Protein AF-A0A813GEG3-F1 (afdb_monomer_lite)

InterPro domains:
  IPR036882 Alba-like domain superfamily [G3DSA:3.30.110.20] (14-101)

Sequence (112 aa):
MVERRFRLTVTFPGTRSPRRNPIRDYVAAILEEASAPGGPRSVLLRARLKAMNKAISVVEVAGRQAAERGLTARSVVAMHGMREEGANRRDLPEIEIRLDFEPATTMKACQ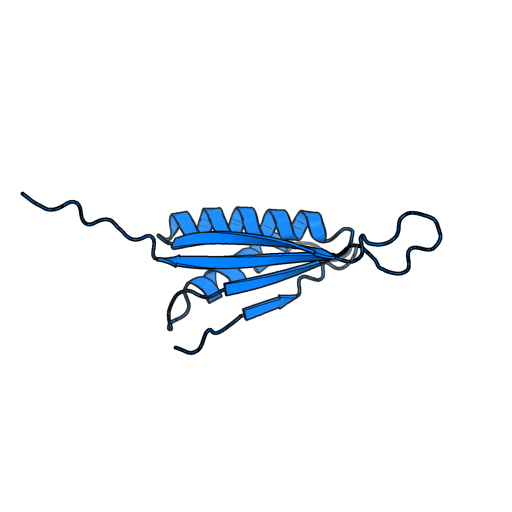L

pLDDT: mean 75.42, std 16.65, range [35.34, 93.56]

Foldseek 3Di:
DDQDEAEDEDDDPDDDDPDDDVLVVLLVVQVCQCPDPPFGHKYKYKDFDPCPVSSVVSLVVSQVVCVVVQKHKDKDKDWPQPPDDDPPRPGTIMIMIIITIHGNPPPPPDDD

Organism: Polarella glacialis (NCBI:txid89957)

Secondary structure (DSSP, 8-state):
----EEEEE----SS---S--HHHHHHHHHHHHHTSTTS--EEEEEEEGGGHHHHHHHHHHHHHHHHTTTEEEEEEEEEES-S--STT--SPPEEEEEEEEEE---------

Radius of gyration: 16.92 Å; chains: 1; bounding box: 38×28×61 Å

Structure (mmCIF, N/CA/C/O backbone):
data_AF-A0A813GEG3-F1
#
_entry.id   AF-A0A813GEG3-F1
#
loop_
_atom_site.group_PDB
_atom_site.id
_atom_site.type_symbol
_atom_site.label_atom_id
_atom_site.label_alt_id
_atom_site.label_comp_id
_atom_site.label_asym_id
_atom_site.label_entity_id
_atom_site.label_seq_id
_atom_site.pdbx_PDB_ins_code
_atom_site.Cartn_x
_atom_site.Cartn_y
_atom_site.Cartn_z
_atom_site.occupancy
_atom_site.B_iso_or_equiv
_atom_site.auth_seq_id
_atom_site.auth_comp_id
_atom_site.auth_asym_id
_atom_site.auth_atom_id
_atom_site.pdbx_PDB_model_num
ATOM 1 N N . MET A 1 1 ? -1.748 -18.793 14.521 1.00 42.56 1 MET A N 1
ATOM 2 C CA . MET A 1 1 ? -2.310 -17.627 13.801 1.00 42.56 1 MET A CA 1
ATOM 3 C C . MET A 1 1 ? -1.897 -17.729 12.343 1.00 42.56 1 MET A C 1
ATOM 5 O O . MET A 1 1 ? -0.716 -17.909 12.090 1.00 42.56 1 MET A O 1
ATOM 9 N N . VAL A 1 2 ? -2.845 -17.703 11.403 1.00 47.72 2 VAL A N 1
ATOM 10 C CA . VAL A 1 2 ? -2.553 -17.729 9.959 1.00 47.72 2 VAL A CA 1
ATOM 11 C C . VAL A 1 2 ? -2.389 -16.284 9.495 1.00 47.72 2 VAL A C 1
ATOM 13 O O . VAL A 1 2 ? -3.369 -15.546 9.447 1.00 47.72 2 VAL A O 1
ATOM 16 N N . GLU A 1 3 ? -1.160 -15.871 9.190 1.00 50.62 3 GLU A N 1
ATOM 17 C CA . GLU A 1 3 ? -0.867 -14.557 8.608 1.00 50.62 3 GLU A CA 1
ATOM 18 C C . GLU A 1 3 ? -1.438 -14.519 7.180 1.00 50.62 3 GLU A C 1
ATOM 20 O O . GLU A 1 3 ? -0.894 -15.122 6.252 1.00 50.62 3 GLU A O 1
ATOM 25 N N . ARG A 1 4 ? -2.593 -13.869 6.993 1.00 54.25 4 ARG A N 1
ATOM 26 C CA . ARG A 1 4 ? -3.184 -13.685 5.662 1.00 54.25 4 ARG A CA 1
ATOM 27 C C . ARG A 1 4 ? -2.511 -12.498 4.982 1.00 54.25 4 ARG A C 1
ATOM 29 O O . ARG A 1 4 ? -2.792 -11.350 5.312 1.00 54.25 4 ARG A O 1
ATOM 36 N N . ARG A 1 5 ? -1.630 -12.784 4.021 1.00 57.91 5 ARG A N 1
ATOM 37 C CA . ARG A 1 5 ? -0.997 -11.770 3.168 1.00 57.91 5 ARG A CA 1
ATOM 38 C C . ARG A 1 5 ? -1.872 -11.491 1.954 1.00 57.91 5 ARG A C 1
ATOM 40 O O . ARG A 1 5 ? -2.107 -12.390 1.147 1.00 57.91 5 ARG A O 1
ATOM 47 N N . PHE A 1 6 ? -2.311 -10.247 1.804 1.00 60.09 6 PHE A N 1
ATOM 48 C CA . PHE A 1 6 ? -3.009 -9.795 0.608 1.00 60.09 6 PHE A CA 1
ATOM 49 C C . PHE A 1 6 ? -1.991 -9.224 -0.385 1.00 60.09 6 PHE A C 1
ATOM 51 O O . PHE A 1 6 ? -1.244 -8.294 -0.071 1.00 60.09 6 PHE A O 1
ATOM 58 N N . ARG A 1 7 ? -1.918 -9.800 -1.590 1.00 61.09 7 ARG A N 1
ATOM 59 C CA . ARG A 1 7 ? -1.020 -9.324 -2.650 1.00 61.09 7 ARG A CA 1
ATOM 60 C C . ARG A 1 7 ? -1.810 -8.473 -3.634 1.00 61.09 7 ARG A C 1
ATOM 62 O O . ARG A 1 7 ? -2.613 -9.001 -4.395 1.00 61.09 7 ARG A O 1
ATOM 69 N N . LEU A 1 8 ? -1.506 -7.182 -3.671 1.00 60.88 8 LEU A N 1
ATOM 70 C CA . LEU A 1 8 ? -2.035 -6.248 -4.652 1.00 60.88 8 LEU A CA 1
ATOM 71 C C . LEU A 1 8 ? -0.946 -5.930 -5.681 1.00 60.88 8 LEU A C 1
ATOM 73 O O . LEU A 1 8 ? -0.027 -5.148 -5.441 1.00 60.88 8 LEU A O 1
ATOM 77 N N . THR A 1 9 ? -1.032 -6.533 -6.863 1.00 59.31 9 THR A N 1
ATOM 78 C CA . THR A 1 9 ? -0.147 -6.146 -7.966 1.00 59.31 9 THR A CA 1
ATOM 79 C C . THR A 1 9 ? -0.697 -4.890 -8.626 1.00 59.31 9 THR A C 1
ATOM 81 O O . THR A 1 9 ? -1.775 -4.904 -9.216 1.00 59.31 9 THR A O 1
ATOM 84 N N . VAL A 1 10 ? 0.048 -3.791 -8.528 1.00 56.19 10 VAL A N 1
ATOM 85 C CA . VAL A 1 10 ? -0.368 -2.504 -9.075 1.00 56.19 10 VAL A CA 1
ATOM 86 C C . VAL A 1 10 ? 0.323 -2.299 -10.418 1.00 56.19 10 VAL A C 1
ATOM 88 O O . VAL A 1 10 ? 1.482 -1.898 -10.504 1.00 56.19 10 VAL A O 1
ATOM 91 N N . THR A 1 11 ? -0.396 -2.581 -11.500 1.00 53.97 11 THR A N 1
ATOM 92 C CA . THR A 1 11 ? 0.062 -2.286 -12.861 1.00 53.97 11 THR A CA 1
ATOM 93 C C . THR A 1 11 ? -0.698 -1.075 -13.378 1.00 53.97 11 THR A C 1
ATOM 95 O O . THR A 1 11 ? -1.882 -1.165 -13.684 1.00 53.97 11 THR A O 1
ATOM 98 N N . PHE A 1 12 ? -0.032 0.078 -13.469 1.00 53.06 12 PHE A N 1
ATOM 99 C CA . PHE A 1 12 ? -0.635 1.250 -14.101 1.00 53.06 12 PHE A CA 1
ATOM 100 C C . PHE A 1 12 ? -0.445 1.148 -15.618 1.00 53.06 12 PHE A C 1
ATOM 102 O O . PHE A 1 12 ? 0.700 1.232 -16.073 1.00 53.06 12 PHE A O 1
ATOM 109 N N . PRO A 1 13 ? -1.518 1.005 -16.417 1.00 45.00 13 PRO A N 1
ATOM 110 C CA . PRO A 1 13 ? -1.385 1.055 -17.862 1.00 45.00 13 PRO A CA 1
ATOM 111 C C . PRO A 1 13 ? -0.869 2.436 -18.278 1.00 45.00 13 PRO A C 1
ATOM 113 O O . PRO A 1 13 ? -1.312 3.475 -17.772 1.00 45.00 13 PRO A O 1
ATOM 116 N N . GLY A 1 14 ? 0.100 2.442 -19.194 1.00 44.50 14 GLY A N 1
ATOM 117 C CA . GLY A 1 14 ? 0.579 3.653 -19.842 1.00 44.50 14 GLY A CA 1
ATOM 118 C C . GLY A 1 14 ? -0.565 4.302 -20.613 1.00 44.50 14 GLY A C 1
ATOM 119 O O . GLY A 1 14 ? -0.901 3.859 -21.699 1.00 44.50 14 GLY A O 1
ATOM 120 N N . THR A 1 15 ? -1.168 5.334 -20.020 1.00 48.84 15 THR A N 1
ATOM 121 C CA . THR A 1 15 ? -1.994 6.359 -20.678 1.00 48.84 15 THR A CA 1
ATOM 122 C C . THR A 1 15 ? -3.053 5.851 -21.670 1.00 48.84 15 THR A C 1
ATOM 124 O O . THR A 1 15 ? -2.786 5.790 -22.864 1.00 48.84 15 THR A O 1
ATOM 127 N N . ARG A 1 16 ? -4.280 5.594 -21.183 1.00 41.34 16 ARG A N 1
ATOM 128 C CA . ARG A 1 16 ? -5.581 5.985 -21.791 1.00 41.34 16 ARG A CA 1
ATOM 129 C C . ARG A 1 16 ? -6.742 5.314 -21.038 1.00 41.34 16 ARG A C 1
ATOM 131 O O . ARG A 1 16 ? -7.194 4.229 -21.381 1.00 41.34 16 ARG A O 1
ATOM 138 N N . SER A 1 17 ? -7.254 5.979 -20.011 1.00 35.34 17 SER A N 1
ATOM 139 C CA . SER A 1 17 ? -8.675 5.891 -19.654 1.00 35.34 17 SER A CA 1
ATOM 140 C C . SER A 1 17 ? -9.071 7.161 -18.904 1.00 35.34 17 SER A C 1
ATOM 142 O O . SER A 1 17 ? -8.373 7.544 -17.963 1.00 35.34 17 SER A O 1
ATOM 144 N N . PRO A 1 18 ? -10.130 7.861 -19.338 1.00 41.09 18 PRO A N 1
ATOM 145 C CA . PRO A 1 18 ? -10.578 9.084 -18.697 1.00 41.09 18 PRO A CA 1
ATOM 146 C C . PRO A 1 18 ? -11.414 8.750 -17.443 1.00 41.09 18 PRO A C 1
ATOM 148 O O . PRO A 1 18 ? -12.156 7.775 -17.426 1.00 41.09 18 PRO A O 1
ATOM 151 N N . ARG A 1 19 ? -11.334 9.612 -16.420 1.00 41.94 19 ARG A N 1
ATOM 152 C CA . ARG A 1 19 ? -12.294 9.792 -15.300 1.00 41.94 19 ARG A CA 1
ATOM 153 C C . ARG A 1 19 ? -12.224 8.957 -14.009 1.00 41.94 19 ARG A C 1
ATOM 155 O O . ARG A 1 19 ? -12.973 9.297 -13.097 1.00 41.94 19 ARG A O 1
ATOM 162 N N . ARG A 1 20 ? -11.329 7.982 -13.819 1.00 54.50 20 ARG A N 1
ATOM 163 C CA . ARG A 1 20 ? -11.143 7.350 -12.488 1.00 54.50 20 ARG A CA 1
ATOM 164 C C . ARG A 1 20 ? -9.752 7.632 -11.943 1.00 54.50 20 ARG A C 1
ATOM 166 O O . ARG A 1 20 ? -8.773 7.405 -12.642 1.00 54.50 20 ARG A O 1
ATOM 173 N N . ASN A 1 21 ? -9.665 8.179 -10.728 1.00 63.03 21 ASN A N 1
ATOM 174 C CA . ASN A 1 21 ? -8.391 8.415 -10.054 1.00 63.03 21 ASN A CA 1
ATOM 175 C C . ASN A 1 21 ? -7.889 7.067 -9.511 1.00 63.03 21 ASN A C 1
ATOM 177 O O . ASN A 1 21 ? -8.390 6.625 -8.477 1.00 63.03 21 ASN A O 1
ATOM 181 N N . PRO A 1 22 ? -6.912 6.416 -10.169 1.00 74.06 22 PRO A N 1
ATOM 182 C CA . PRO A 1 22 ? -6.530 5.056 -9.813 1.00 74.06 22 PRO A CA 1
ATOM 183 C C . PRO A 1 22 ? -5.938 4.987 -8.401 1.00 74.06 22 PRO A C 1
ATOM 185 O O . PRO A 1 22 ? -6.054 3.962 -7.747 1.00 74.06 22 PRO A O 1
ATOM 188 N N . ILE A 1 23 ? -5.366 6.086 -7.888 1.00 80.50 23 ILE A N 1
ATOM 189 C CA . ILE A 1 23 ? -4.848 6.147 -6.515 1.00 80.50 23 ILE A CA 1
ATOM 190 C C . ILE A 1 23 ? -5.986 5.953 -5.512 1.00 80.50 23 ILE A C 1
ATOM 192 O O . ILE A 1 23 ? -5.845 5.168 -4.583 1.00 80.50 23 ILE A O 1
ATOM 196 N N . ARG A 1 24 ? -7.125 6.625 -5.718 1.00 84.69 24 ARG A N 1
ATOM 197 C CA . ARG A 1 24 ? -8.278 6.533 -4.813 1.00 84.69 24 ARG A CA 1
ATOM 198 C C . ARG A 1 24 ? -8.833 5.111 -4.755 1.00 84.69 24 ARG A C 1
ATOM 200 O O . ARG A 1 24 ? -9.138 4.638 -3.666 1.00 84.69 24 ARG A O 1
ATOM 207 N N . ASP A 1 25 ? -8.929 4.448 -5.903 1.00 85.94 25 ASP A N 1
ATOM 208 C CA . ASP A 1 25 ? -9.438 3.077 -5.988 1.00 85.94 25 ASP A CA 1
ATOM 209 C C . ASP A 1 25 ? -8.492 2.092 -5.275 1.00 85.94 25 ASP A C 1
ATOM 211 O O . ASP A 1 25 ? -8.945 1.258 -4.493 1.00 85.94 25 ASP A O 1
ATOM 215 N N . TYR A 1 26 ? -7.172 2.230 -5.465 1.00 85.12 26 TYR A N 1
ATOM 216 C CA . TYR A 1 26 ? -6.195 1.398 -4.754 1.00 85.12 26 TYR A CA 1
ATOM 217 C C . TYR A 1 26 ? -6.184 1.659 -3.246 1.00 85.12 26 TYR A C 1
ATOM 219 O O . TYR A 1 26 ? -6.130 0.709 -2.471 1.00 85.12 26 TYR A O 1
ATOM 227 N N . VAL A 1 27 ? -6.275 2.920 -2.817 1.00 89.00 27 VAL A N 1
ATOM 228 C CA . VAL A 1 27 ? -6.370 3.272 -1.392 1.00 89.00 27 VAL A CA 1
ATOM 229 C C . VAL A 1 27 ? -7.627 2.667 -0.768 1.00 89.00 27 VAL A C 1
ATOM 231 O O . VAL A 1 27 ? -7.544 2.080 0.307 1.00 89.00 27 VAL A O 1
ATOM 234 N N . ALA A 1 28 ? -8.775 2.754 -1.446 1.00 88.50 28 ALA A N 1
ATOM 235 C CA . ALA A 1 28 ? -10.015 2.151 -0.967 1.00 88.50 28 ALA A CA 1
ATOM 236 C C . ALA A 1 28 ? -9.869 0.635 -0.764 1.00 88.50 28 ALA A C 1
ATOM 238 O O . ALA A 1 28 ? -10.198 0.144 0.313 1.00 88.50 28 ALA A O 1
ATOM 239 N N . ALA A 1 29 ? -9.301 -0.076 -1.744 1.00 86.31 29 ALA A N 1
ATOM 240 C CA . ALA A 1 29 ? -9.078 -1.519 -1.650 1.00 86.31 29 ALA A CA 1
ATOM 241 C C . ALA A 1 29 ? -8.118 -1.893 -0.503 1.00 86.31 29 ALA A C 1
ATOM 243 O O . ALA A 1 29 ? -8.356 -2.852 0.227 1.00 86.31 29 ALA A O 1
ATOM 244 N N . ILE A 1 30 ? -7.048 -1.114 -0.304 1.00 88.06 30 ILE A N 1
ATOM 245 C CA . ILE A 1 30 ? -6.097 -1.320 0.799 1.00 88.06 30 ILE A CA 1
ATOM 246 C C . ILE A 1 30 ? -6.791 -1.165 2.155 1.00 88.06 30 ILE A C 1
ATOM 248 O O . ILE A 1 30 ? -6.579 -1.982 3.048 1.00 88.06 30 ILE A O 1
ATOM 252 N N . LEU A 1 31 ? -7.613 -0.126 2.318 1.00 87.75 31 LEU A N 1
ATOM 253 C CA . LEU A 1 31 ? -8.299 0.147 3.581 1.00 87.75 31 LEU A CA 1
ATOM 254 C C . LEU A 1 31 ? -9.419 -0.855 3.874 1.00 87.75 31 LEU A C 1
ATOM 256 O O . LEU A 1 31 ? -9.667 -1.153 5.041 1.00 87.75 31 LEU A O 1
ATOM 260 N N . GLU A 1 32 ? -10.092 -1.362 2.841 1.00 85.88 32 GLU A N 1
ATOM 261 C CA . GLU A 1 32 ? -11.066 -2.448 2.967 1.00 85.88 32 GLU A CA 1
ATOM 262 C C . GLU A 1 32 ? -10.395 -3.711 3.520 1.00 85.88 32 GLU A C 1
ATOM 264 O O . GLU A 1 32 ? -10.847 -4.258 4.525 1.00 85.88 32 GLU A O 1
ATOM 269 N N . GLU A 1 33 ? -9.254 -4.107 2.950 1.00 82.69 33 GLU A N 1
ATOM 270 C CA . GLU A 1 33 ? -8.479 -5.253 3.438 1.00 82.69 33 GLU A CA 1
ATOM 271 C C . GLU A 1 33 ? -7.903 -5.032 4.839 1.00 82.69 33 GLU A C 1
ATOM 273 O O . GLU A 1 33 ? -7.948 -5.937 5.674 1.00 82.69 33 GLU A O 1
ATOM 278 N N . ALA A 1 34 ? -7.404 -3.827 5.130 1.00 82.19 34 ALA A N 1
ATOM 279 C CA . ALA A 1 34 ? -6.898 -3.471 6.455 1.00 82.19 34 ALA A CA 1
ATOM 280 C C . ALA A 1 34 ? -7.977 -3.570 7.547 1.00 82.19 34 ALA A C 1
ATOM 282 O O . ALA A 1 34 ? -7.661 -3.857 8.700 1.00 82.19 34 ALA A O 1
ATOM 283 N N . SER A 1 35 ? -9.241 -3.344 7.176 1.00 78.62 35 SER A N 1
ATOM 284 C CA . SER A 1 35 ? -10.394 -3.329 8.087 1.00 78.62 35 SER A CA 1
ATOM 285 C C . SER A 1 35 ? -11.179 -4.648 8.090 1.00 78.62 35 SER A C 1
ATOM 287 O O . SER A 1 35 ? -12.197 -4.759 8.776 1.00 78.62 35 SER A O 1
ATOM 289 N N . ALA A 1 36 ? -10.752 -5.644 7.310 1.00 80.12 36 ALA A N 1
ATOM 290 C CA . ALA A 1 36 ? -11.486 -6.889 7.152 1.00 80.12 36 ALA A CA 1
ATOM 291 C C . ALA A 1 36 ? -11.494 -7.724 8.453 1.00 80.12 36 ALA A C 1
ATOM 293 O O . ALA A 1 36 ? -10.486 -7.795 9.163 1.00 80.12 36 ALA A O 1
ATOM 294 N N . PRO A 1 37 ? -12.598 -8.433 8.761 1.00 68.19 37 PRO A N 1
ATOM 295 C CA . PRO A 1 37 ? -12.675 -9.288 9.943 1.00 68.19 37 PRO A CA 1
ATOM 296 C C . PRO A 1 37 ? -11.590 -10.380 9.901 1.00 68.19 37 PRO A C 1
ATOM 298 O O . PRO A 1 37 ? -11.366 -11.028 8.873 1.00 68.19 37 PRO A O 1
ATOM 301 N N . GLY A 1 38 ? -10.881 -10.565 11.019 1.00 69.62 38 GLY A N 1
ATOM 302 C CA . GLY A 1 38 ? -9.746 -11.495 11.133 1.00 69.62 38 GLY A CA 1
ATOM 303 C C . GLY A 1 38 ? -8.428 -10.881 11.617 1.00 69.62 38 GLY A C 1
ATOM 304 O O . GLY A 1 38 ? -7.429 -11.595 11.667 1.00 69.62 38 GLY A O 1
ATOM 305 N N . GLY A 1 39 ? -8.427 -9.604 12.002 1.00 62.38 39 GLY A N 1
ATOM 306 C CA . GLY A 1 39 ? -7.242 -8.910 12.507 1.00 62.38 39 GLY A CA 1
ATOM 307 C C . GLY A 1 39 ? -6.481 -8.184 11.401 1.00 62.38 39 GLY A C 1
ATOM 308 O O . GLY A 1 39 ? -6.774 -8.371 10.217 1.00 62.38 39 GLY A O 1
ATOM 309 N N . PRO A 1 40 ? -5.541 -7.315 11.785 1.00 62.75 40 PRO A N 1
ATOM 31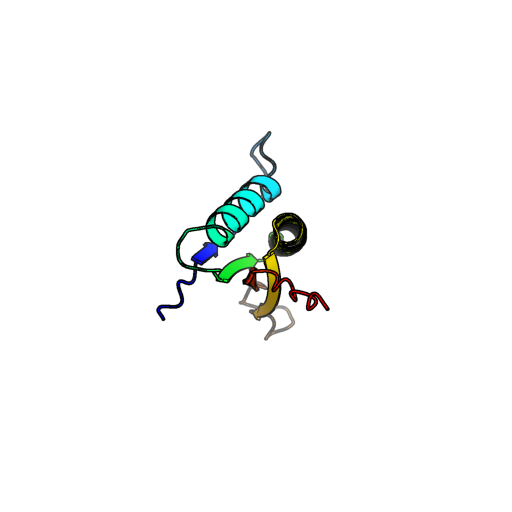0 C CA . PRO A 1 40 ? -4.947 -6.376 10.862 1.00 62.75 40 PRO A CA 1
ATOM 311 C C . PRO A 1 40 ? -4.002 -7.114 9.901 1.00 62.75 40 PRO A C 1
ATOM 313 O O . PRO A 1 40 ? -3.297 -8.056 10.275 1.00 62.75 40 PRO A O 1
ATOM 316 N N . ARG A 1 41 ? -4.076 -6.751 8.620 1.00 77.44 41 ARG A N 1
ATOM 317 C CA . ARG A 1 41 ? -3.477 -7.521 7.524 1.00 77.44 41 ARG A CA 1
ATOM 318 C C . ARG A 1 41 ? -2.307 -6.779 6.907 1.00 77.44 41 ARG A C 1
ATOM 320 O O . ARG A 1 41 ? -2.267 -5.555 6.906 1.00 77.44 41 ARG A O 1
ATOM 327 N N . SER A 1 42 ? -1.384 -7.531 6.323 1.00 83.62 42 SER A N 1
ATOM 328 C CA . SER A 1 42 ? -0.331 -6.972 5.481 1.00 83.62 42 SER A CA 1
ATOM 329 C C . SER A 1 42 ? -0.807 -6.884 4.035 1.00 83.62 42 SER A C 1
ATOM 331 O O . SER A 1 42 ? -1.290 -7.876 3.475 1.00 83.62 42 SER A O 1
ATOM 333 N N . VAL A 1 43 ? -0.600 -5.730 3.406 1.00 87.06 43 VAL A N 1
ATOM 334 C CA . VAL A 1 43 ? -0.799 -5.530 1.969 1.00 87.06 43 VAL A CA 1
ATOM 335 C C . VAL A 1 43 ? 0.549 -5.407 1.274 1.00 87.06 43 VAL A C 1
ATOM 337 O O . VAL A 1 43 ? 1.399 -4.620 1.677 1.00 87.06 43 VAL A O 1
ATOM 340 N N . LEU A 1 44 ? 0.753 -6.180 0.210 1.00 88.12 44 LEU A N 1
ATOM 341 C CA . LEU A 1 44 ? 1.956 -6.108 -0.616 1.00 88.12 44 LEU A CA 1
ATOM 342 C C . LEU A 1 44 ? 1.653 -5.395 -1.931 1.00 88.12 44 LEU A C 1
ATOM 344 O O . LEU A 1 44 ? 0.850 -5.896 -2.715 1.00 88.12 44 LEU A O 1
ATOM 348 N N . LEU A 1 45 ? 2.333 -4.281 -2.191 1.00 87.62 45 LEU A N 1
ATOM 349 C CA . LEU A 1 45 ? 2.300 -3.558 -3.455 1.00 87.62 45 LEU A CA 1
ATOM 350 C C . LEU A 1 45 ? 3.582 -3.825 -4.236 1.00 87.62 45 LEU A C 1
ATOM 352 O O . LEU A 1 45 ? 4.678 -3.703 -3.699 1.00 87.62 45 LEU A O 1
ATOM 356 N N . ARG A 1 46 ? 3.448 -4.137 -5.524 1.00 88.31 46 ARG A N 1
ATOM 357 C CA . ARG A 1 46 ? 4.580 -4.218 -6.458 1.00 88.31 46 ARG A CA 1
ATOM 358 C C . ARG A 1 46 ? 4.350 -3.296 -7.639 1.00 88.31 46 ARG A C 1
ATOM 360 O O . ARG A 1 46 ? 3.258 -3.310 -8.209 1.00 88.31 46 ARG A O 1
ATOM 367 N N . ALA A 1 47 ? 5.371 -2.531 -8.010 1.00 87.44 47 ALA A N 1
ATOM 368 C CA . ALA A 1 47 ? 5.316 -1.607 -9.135 1.00 87.44 47 ALA A CA 1
ATOM 369 C C . ALA A 1 47 ? 6.672 -1.486 -9.839 1.00 87.44 47 ALA A C 1
ATOM 371 O O . ALA A 1 47 ? 7.721 -1.602 -9.218 1.00 87.44 47 ALA A O 1
ATOM 372 N N . ARG A 1 48 ? 6.652 -1.210 -11.146 1.00 85.94 48 ARG A N 1
ATOM 373 C CA . ARG A 1 48 ? 7.854 -1.070 -11.986 1.00 85.94 48 ARG A CA 1
ATOM 374 C C . ARG A 1 48 ? 7.876 0.259 -12.7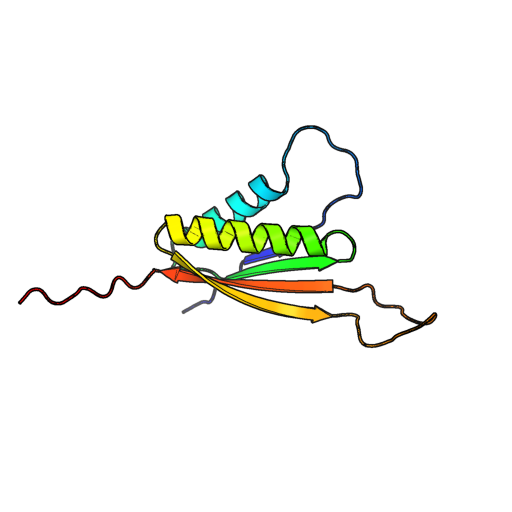20 1.00 85.94 48 ARG A C 1
ATOM 376 O O . ARG A 1 48 ? 6.822 0.768 -13.105 1.00 85.94 48 ARG A O 1
ATOM 383 N N . LEU A 1 49 ? 9.066 0.783 -13.005 1.00 83.56 49 LEU A N 1
ATOM 384 C CA . LEU A 1 49 ? 9.240 1.963 -13.861 1.00 83.56 49 LEU A CA 1
ATOM 385 C C . LEU A 1 49 ? 8.320 3.136 -13.441 1.00 83.56 49 LEU A C 1
ATOM 387 O O . LEU A 1 49 ? 8.280 3.539 -12.282 1.00 83.56 49 LEU A O 1
ATOM 391 N N . LYS A 1 50 ? 7.512 3.654 -14.378 1.00 81.00 50 LYS A N 1
ATOM 392 C CA . LYS A 1 50 ? 6.597 4.795 -14.199 1.00 81.00 50 LYS A CA 1
ATOM 393 C C . LYS A 1 50 ? 5.495 4.552 -13.154 1.00 81.00 50 LYS A C 1
ATOM 395 O O . LYS A 1 50 ? 4.856 5.506 -12.715 1.00 81.00 50 LYS A O 1
ATOM 400 N N . ALA A 1 51 ? 5.247 3.297 -12.771 1.00 83.12 51 ALA A N 1
ATOM 401 C CA . ALA A 1 51 ? 4.279 2.933 -11.739 1.00 83.12 51 ALA A CA 1
ATOM 402 C C . ALA A 1 51 ? 4.814 3.132 -10.310 1.00 83.12 51 ALA A C 1
ATOM 404 O O . ALA A 1 51 ? 4.007 3.261 -9.391 1.00 83.12 51 ALA A O 1
ATOM 405 N N . MET A 1 52 ? 6.140 3.164 -10.116 1.00 86.31 52 MET A N 1
ATOM 406 C CA . MET A 1 52 ? 6.763 3.190 -8.785 1.00 86.31 52 MET A CA 1
ATOM 407 C C . MET A 1 52 ? 6.328 4.416 -7.974 1.00 86.31 52 MET A C 1
ATOM 409 O O . MET A 1 52 ? 5.844 4.262 -6.857 1.00 86.31 52 MET A O 1
ATOM 413 N N . ASN A 1 53 ? 6.375 5.614 -8.568 1.00 88.00 53 ASN A N 1
ATOM 414 C CA . ASN A 1 53 ? 5.968 6.853 -7.887 1.00 88.00 53 ASN A CA 1
ATOM 415 C C . ASN A 1 53 ? 4.509 6.808 -7.421 1.00 88.00 53 ASN A C 1
ATOM 417 O O . ASN A 1 53 ? 4.185 7.266 -6.332 1.00 88.00 53 ASN A O 1
ATOM 421 N N . LYS A 1 54 ? 3.621 6.209 -8.221 1.00 86.62 54 LYS A N 1
ATOM 422 C CA . LYS A 1 54 ? 2.209 6.081 -7.850 1.00 86.62 54 LYS A CA 1
ATOM 423 C C . LYS A 1 54 ? 1.997 5.058 -6.738 1.00 86.62 54 LYS A C 1
ATOM 425 O O . LYS A 1 54 ? 1.128 5.270 -5.904 1.00 86.62 54 LYS A O 1
ATOM 430 N N . ALA A 1 55 ? 2.768 3.970 -6.718 1.00 88.00 55 ALA A N 1
ATOM 431 C CA . ALA A 1 55 ? 2.717 3.002 -5.625 1.00 88.00 55 ALA A CA 1
ATOM 432 C C . ALA A 1 55 ? 3.146 3.637 -4.294 1.00 88.00 55 ALA A C 1
ATOM 434 O O . ALA A 1 55 ? 2.487 3.410 -3.284 1.00 88.00 55 ALA A O 1
ATOM 435 N N . ILE A 1 56 ? 4.173 4.494 -4.314 1.00 90.38 56 ILE A N 1
ATOM 436 C CA . ILE A 1 56 ? 4.590 5.280 -3.144 1.00 90.38 56 ILE A CA 1
ATOM 437 C C . ILE A 1 56 ? 3.440 6.184 -2.678 1.00 90.38 56 ILE A C 1
ATOM 439 O O . ILE A 1 56 ? 3.016 6.074 -1.531 1.00 90.38 56 ILE A O 1
ATOM 443 N N . SER A 1 57 ? 2.849 6.982 -3.577 1.00 91.62 57 SER A N 1
ATOM 444 C CA . SER A 1 57 ? 1.724 7.860 -3.217 1.00 91.62 57 SER A CA 1
ATOM 445 C C . SER A 1 57 ? 0.511 7.097 -2.675 1.00 91.62 57 SER A C 1
ATOM 447 O O . SER A 1 57 ? -0.153 7.567 -1.756 1.00 91.62 57 SER A O 1
ATOM 449 N N . VAL A 1 58 ? 0.202 5.916 -3.224 1.00 90.44 58 VAL A N 1
ATOM 450 C CA . VAL A 1 58 ? -0.877 5.055 -2.713 1.00 90.44 58 VAL A CA 1
ATOM 451 C C . VAL A 1 58 ? -0.593 4.631 -1.273 1.00 90.44 58 VAL A C 1
ATOM 453 O O . VAL A 1 58 ? -1.492 4.712 -0.441 1.00 90.44 58 VAL A O 1
ATOM 456 N N . VAL A 1 59 ? 0.637 4.214 -0.964 1.00 92.19 59 VAL A N 1
ATOM 457 C CA . VAL A 1 59 ? 1.025 3.784 0.389 1.00 92.19 59 VAL A CA 1
ATOM 458 C C . VAL A 1 59 ? 0.980 4.941 1.380 1.00 92.19 59 VAL A C 1
ATOM 460 O O . VAL A 1 59 ? 0.444 4.774 2.472 1.00 92.19 59 VAL A O 1
ATOM 463 N N . GLU A 1 60 ? 1.479 6.118 1.002 1.00 93.00 60 GLU A N 1
ATOM 464 C CA . GLU A 1 60 ? 1.449 7.309 1.859 1.00 93.00 60 GLU A CA 1
ATOM 465 C C . GLU A 1 60 ? 0.013 7.732 2.194 1.00 93.00 60 GLU A C 1
ATOM 467 O O . GLU A 1 60 ? -0.330 7.945 3.360 1.00 93.00 60 GLU A O 1
ATOM 472 N N . VAL A 1 61 ? -0.856 7.806 1.180 1.00 93.56 61 VAL A N 1
ATOM 473 C CA . VAL A 1 61 ? -2.260 8.188 1.374 1.00 93.56 61 VAL A CA 1
ATOM 474 C C . VAL A 1 61 ? -3.018 7.116 2.160 1.00 93.56 61 VAL A C 1
ATOM 476 O O . VAL A 1 61 ? -3.787 7.461 3.056 1.00 93.56 61 VAL A O 1
ATOM 479 N N . ALA A 1 62 ? -2.792 5.831 1.871 1.00 91.31 62 ALA A N 1
ATOM 480 C CA . ALA A 1 62 ? -3.415 4.738 2.611 1.00 91.31 62 ALA A CA 1
ATOM 481 C C . ALA A 1 62 ? -2.988 4.732 4.084 1.00 91.31 62 ALA A C 1
ATOM 483 O O . ALA A 1 62 ? -3.843 4.601 4.953 1.00 91.31 62 ALA A O 1
ATOM 484 N N . GLY A 1 63 ? -1.701 4.936 4.379 1.00 91.69 63 GLY A N 1
ATOM 485 C CA . GLY A 1 63 ? -1.201 5.025 5.751 1.00 91.69 63 GLY A CA 1
ATOM 486 C C . GLY A 1 63 ? -1.835 6.181 6.527 1.00 91.69 63 GLY A C 1
ATOM 487 O O . GLY A 1 63 ? -2.306 5.989 7.647 1.00 91.69 63 GLY A O 1
ATOM 488 N N . ARG A 1 64 ? -1.939 7.364 5.906 1.00 93.25 64 ARG A N 1
ATOM 489 C C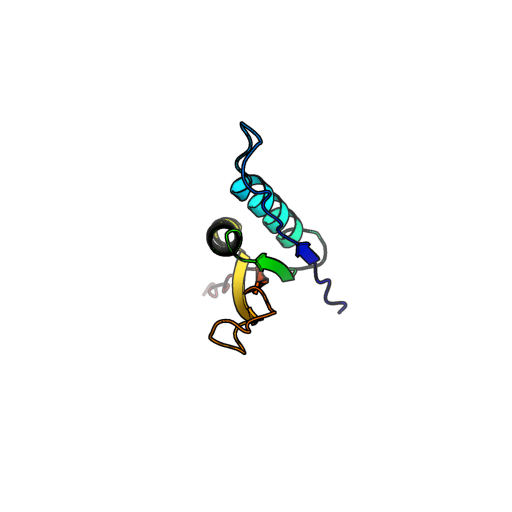A . ARG A 1 64 ? -2.609 8.523 6.513 1.00 93.25 64 ARG A CA 1
ATOM 490 C C . ARG A 1 64 ? -4.092 8.258 6.794 1.00 93.25 64 ARG A C 1
ATOM 492 O O . ARG A 1 64 ? -4.558 8.528 7.895 1.00 93.25 64 ARG A O 1
ATOM 499 N N . GLN A 1 65 ? -4.827 7.709 5.828 1.00 93.12 65 GLN A N 1
ATOM 500 C CA . GLN A 1 65 ? -6.254 7.411 6.005 1.00 93.12 65 GLN A CA 1
ATOM 501 C C . GLN A 1 65 ? -6.508 6.248 6.972 1.00 93.12 65 GLN A C 1
ATOM 503 O O . GLN A 1 65 ? -7.559 6.196 7.605 1.00 93.12 65 GLN A O 1
ATOM 508 N N . ALA A 1 66 ? 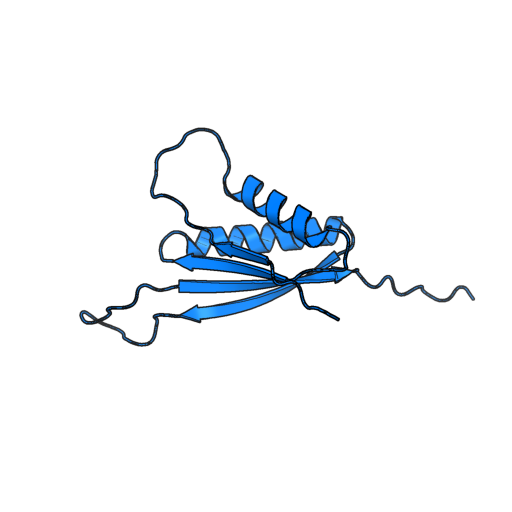-5.567 5.313 7.105 1.00 89.81 66 ALA A N 1
ATOM 509 C CA . ALA A 1 66 ? -5.637 4.262 8.112 1.00 89.81 66 ALA A CA 1
ATOM 510 C C . ALA A 1 66 ? -5.490 4.841 9.529 1.00 89.81 66 ALA A C 1
ATOM 512 O O . ALA A 1 66 ? -6.255 4.465 10.417 1.00 89.81 66 ALA A O 1
ATOM 513 N N . ALA A 1 67 ? -4.601 5.822 9.721 1.00 89.69 67 ALA A N 1
ATOM 514 C CA . ALA A 1 67 ? -4.460 6.534 10.993 1.00 89.69 67 ALA A CA 1
ATOM 515 C C . ALA A 1 67 ? -5.751 7.258 11.406 1.00 89.69 67 ALA A C 1
ATOM 517 O O . ALA A 1 67 ? -6.167 7.166 12.559 1.00 89.69 67 ALA A O 1
ATOM 518 N N . GLU A 1 68 ? -6.448 7.885 10.454 1.00 90.06 68 GLU A N 1
ATOM 519 C CA . GLU A 1 68 ? -7.770 8.498 10.678 1.00 90.06 68 GLU A CA 1
ATOM 520 C C . GLU A 1 68 ? -8.843 7.477 11.118 1.00 90.06 68 GLU A C 1
ATOM 522 O O . GLU A 1 68 ? -9.859 7.857 11.697 1.00 90.06 68 GLU A O 1
ATOM 527 N N . ARG A 1 69 ? -8.614 6.177 10.889 1.00 87.56 69 ARG A N 1
ATOM 528 C CA . ARG A 1 69 ? -9.490 5.060 11.288 1.00 87.56 69 ARG A CA 1
ATOM 529 C C . ARG A 1 69 ? -9.003 4.317 12.537 1.00 87.56 69 ARG A C 1
ATOM 531 O O . ARG A 1 69 ? -9.534 3.255 12.852 1.00 87.56 69 ARG A O 1
ATOM 538 N N . GLY A 1 70 ? -8.001 4.845 13.241 1.00 87.81 70 GLY A N 1
ATOM 539 C CA . GLY A 1 70 ? -7.452 4.214 14.443 1.00 87.81 70 GLY A CA 1
ATOM 540 C C . GLY A 1 70 ? -6.570 2.997 14.153 1.00 87.81 70 GLY A C 1
ATOM 541 O O . GLY A 1 70 ? -6.493 2.088 14.977 1.00 87.81 70 GLY A O 1
ATOM 542 N N . LEU A 1 71 ? -5.915 2.961 12.992 1.00 88.44 71 LEU A N 1
ATOM 543 C CA . LEU A 1 71 ? -4.913 1.955 12.645 1.00 88.44 71 LEU A CA 1
ATOM 544 C C . LEU A 1 71 ? -3.526 2.597 12.559 1.00 88.44 71 LEU A C 1
ATOM 546 O O . LEU A 1 71 ? -3.356 3.672 11.989 1.00 88.44 71 LEU A O 1
ATOM 550 N N . THR A 1 72 ? -2.514 1.903 13.053 1.00 90.00 72 THR A N 1
ATOM 551 C CA . THR A 1 72 ? -1.113 2.199 12.759 1.00 90.00 72 THR A CA 1
ATOM 552 C C . THR A 1 72 ? -0.727 1.483 11.470 1.00 90.00 72 THR A C 1
ATOM 554 O O . THR A 1 72 ? -1.070 0.318 11.283 1.00 90.00 72 THR A O 1
ATOM 557 N N . ALA A 1 73 ? -0.007 2.163 10.577 1.00 91.12 73 ALA A N 1
ATOM 558 C CA . ALA A 1 73 ? 0.504 1.578 9.342 1.00 91.12 73 ALA A CA 1
ATOM 559 C C . ALA A 1 73 ? 2.037 1.630 9.329 1.00 91.12 73 ALA A C 1
ATOM 561 O O . ALA A 1 73 ? 2.628 2.699 9.490 1.00 91.12 73 ALA A O 1
ATOM 562 N N . ARG A 1 74 ? 2.689 0.487 9.111 1.00 91.88 74 ARG A N 1
ATOM 563 C CA . ARG A 1 74 ? 4.144 0.363 8.972 1.00 91.88 74 ARG A CA 1
ATOM 564 C C . ARG A 1 74 ? 4.484 -0.099 7.565 1.00 91.88 74 ARG A C 1
ATOM 566 O O . ARG A 1 74 ? 4.015 -1.143 7.127 1.00 91.88 74 ARG A O 1
ATOM 573 N N . SER A 1 75 ? 5.332 0.648 6.864 1.00 92.31 75 SER A N 1
ATOM 574 C CA . SER A 1 75 ? 5.816 0.254 5.542 1.00 92.31 75 SER A CA 1
ATOM 575 C C . SER A 1 75 ? 7.224 -0.346 5.602 1.00 92.31 75 SER A C 1
ATOM 577 O O . SER A 1 75 ? 8.092 0.106 6.350 1.00 92.31 75 SER A O 1
ATOM 579 N N . VAL A 1 76 ? 7.458 -1.379 4.795 1.00 93.31 76 VAL A N 1
ATOM 580 C CA . VAL A 1 76 ? 8.779 -1.941 4.494 1.00 93.31 76 VAL A CA 1
ATOM 581 C C . VAL A 1 76 ? 8.949 -1.925 2.985 1.00 93.31 76 VAL A C 1
ATOM 583 O O . VAL A 1 76 ? 8.099 -2.441 2.261 1.00 93.31 76 VAL A O 1
ATOM 586 N N . VAL A 1 77 ? 10.039 -1.325 2.516 1.00 92.81 77 VAL A N 1
ATOM 587 C CA . VAL A 1 77 ? 10.308 -1.128 1.090 1.00 92.81 77 VAL A CA 1
ATOM 588 C C . VAL A 1 77 ? 11.520 -1.952 0.679 1.00 92.81 77 VAL A C 1
ATOM 590 O O . VAL A 1 77 ? 12.566 -1.884 1.322 1.00 92.81 77 VAL A O 1
ATOM 593 N N . ALA A 1 78 ? 11.387 -2.697 -0.412 1.00 91.00 78 ALA A N 1
ATOM 594 C CA . ALA A 1 78 ? 12.480 -3.372 -1.092 1.00 91.00 78 ALA A CA 1
ATOM 595 C C . ALA A 1 78 ? 12.546 -2.909 -2.551 1.00 91.00 78 ALA A C 1
ATOM 597 O O . ALA A 1 78 ? 11.526 -2.669 -3.197 1.00 91.00 78 ALA A O 1
ATOM 598 N N . MET A 1 79 ? 13.764 -2.773 -3.071 1.00 89.12 79 MET A N 1
ATOM 599 C CA . MET A 1 79 ? 14.013 -2.406 -4.461 1.00 89.12 79 MET A CA 1
ATOM 600 C C . MET A 1 79 ? 14.759 -3.542 -5.157 1.00 89.12 79 MET A C 1
ATOM 602 O O . MET A 1 79 ? 15.782 -4.023 -4.668 1.00 89.12 79 MET A O 1
ATOM 606 N N . HIS A 1 80 ? 14.242 -3.966 -6.305 1.00 85.50 80 HIS A N 1
ATOM 607 C CA . HIS A 1 80 ? 14.765 -5.071 -7.101 1.00 85.50 80 HIS A CA 1
ATOM 608 C C . HIS A 1 80 ? 15.185 -4.596 -8.496 1.00 85.50 80 HIS A C 1
ATOM 610 O O . HIS A 1 80 ? 14.807 -3.514 -8.949 1.00 85.50 80 HIS A O 1
ATOM 616 N N . GLY A 1 81 ? 15.984 -5.416 -9.185 1.00 79.06 81 GLY A N 1
ATOM 617 C CA . GLY A 1 81 ? 16.415 -5.137 -10.558 1.00 79.06 81 GLY A CA 1
ATOM 618 C C . GLY A 1 81 ? 17.414 -3.983 -10.681 1.00 79.06 81 GLY A C 1
ATOM 619 O O . GLY A 1 81 ? 17.529 -3.399 -11.751 1.00 79.06 81 GLY A O 1
ATOM 620 N N . MET A 1 82 ? 18.115 -3.628 -9.597 1.00 74.94 82 MET A N 1
ATOM 621 C CA . MET A 1 82 ? 19.148 -2.574 -9.551 1.00 74.94 82 MET A CA 1
ATOM 622 C C . MET A 1 82 ? 20.584 -3.135 -9.526 1.00 74.94 82 MET A C 1
ATOM 624 O O . MET A 1 82 ? 21.514 -2.405 -9.214 1.00 74.94 82 MET A O 1
ATOM 628 N N . ARG A 1 83 ? 20.777 -4.437 -9.794 1.00 68.19 83 ARG A N 1
ATOM 629 C CA . ARG A 1 83 ? 22.091 -5.102 -9.668 1.00 68.19 83 ARG A CA 1
ATOM 630 C C . ARG A 1 83 ? 23.107 -4.696 -10.734 1.00 68.19 83 ARG A C 1
ATOM 632 O O . ARG A 1 83 ? 24.298 -4.782 -10.470 1.00 68.19 83 ARG A O 1
ATOM 639 N N . GLU A 1 84 ? 22.645 -4.299 -11.914 1.00 66.06 84 GLU A N 1
ATOM 640 C CA . GLU A 1 84 ? 23.507 -3.981 -13.051 1.00 66.06 84 GLU A CA 1
ATOM 641 C C . GLU A 1 84 ? 23.255 -2.543 -13.520 1.00 66.06 84 GLU A C 1
ATOM 643 O O . GLU A 1 84 ? 22.115 -2.159 -13.806 1.00 66.06 84 GLU A O 1
ATOM 648 N N . GLU A 1 85 ? 24.326 -1.752 -13.602 1.00 62.12 85 GLU A N 1
ATOM 649 C CA . GLU A 1 85 ? 24.343 -0.433 -14.239 1.00 62.12 85 GLU A CA 1
ATOM 650 C C . GLU A 1 85 ? 24.892 -0.546 -15.675 1.00 62.12 85 GLU A C 1
ATOM 652 O O . GLU A 1 85 ? 25.780 -1.351 -15.952 1.00 62.12 85 GLU A O 1
ATOM 657 N N . GLY A 1 86 ? 24.373 0.263 -16.606 1.00 64.81 86 GLY A N 1
ATOM 658 C CA . GLY A 1 86 ? 24.854 0.330 -17.994 1.00 64.81 86 GLY A CA 1
ATOM 659 C C . GLY A 1 86 ? 24.001 -0.416 -19.031 1.00 64.81 86 GLY A C 1
ATOM 660 O O . GLY A 1 86 ? 22.925 -0.937 -18.739 1.00 64.81 86 GLY A O 1
ATOM 661 N N . ALA A 1 87 ? 24.479 -0.435 -20.281 1.00 61.66 87 ALA A N 1
ATOM 662 C CA . ALA A 1 87 ? 23.739 -0.891 -21.469 1.00 61.66 87 ALA A CA 1
ATOM 663 C C . ALA A 1 87 ? 23.296 -2.372 -21.443 1.00 61.66 87 ALA A C 1
ATOM 665 O O . ALA A 1 87 ? 22.473 -2.774 -22.261 1.00 61.66 87 ALA A O 1
ATOM 666 N N . ASN A 1 88 ? 23.805 -3.167 -20.497 1.00 61.31 88 ASN A N 1
ATOM 667 C CA . ASN A 1 88 ? 23.492 -4.590 -20.350 1.00 61.31 88 ASN A CA 1
ATOM 668 C C . ASN A 1 88 ? 22.378 -4.888 -19.337 1.00 61.31 88 ASN A C 1
ATOM 670 O O . ASN A 1 88 ? 22.036 -6.054 -19.158 1.00 61.31 88 ASN A O 1
ATOM 674 N N . ARG A 1 89 ? 21.787 -3.869 -18.699 1.00 68.62 89 ARG A N 1
ATOM 675 C CA . ARG A 1 89 ? 20.724 -4.056 -17.706 1.00 68.62 89 ARG A CA 1
ATOM 676 C C . ARG A 1 89 ? 19.507 -4.762 -18.318 1.00 68.62 89 ARG A C 1
ATOM 678 O O . ARG A 1 89 ? 18.741 -4.157 -19.067 1.00 68.62 89 ARG A O 1
ATOM 685 N N . ARG A 1 90 ? 19.301 -6.032 -17.954 1.00 65.56 90 ARG A N 1
ATOM 686 C CA . ARG A 1 90 ? 18.135 -6.836 -18.384 1.00 65.56 90 ARG A CA 1
ATOM 687 C C . ARG A 1 90 ? 16.917 -6.658 -17.479 1.00 65.56 90 ARG A C 1
ATOM 689 O O . ARG A 1 90 ? 15.785 -6.761 -17.950 1.00 65.56 90 ARG A O 1
ATOM 696 N N . ASP A 1 91 ? 17.144 -6.339 -16.206 1.00 68.75 91 ASP A N 1
ATOM 697 C CA . ASP A 1 91 ? 16.080 -6.217 -15.213 1.00 68.75 91 ASP A CA 1
ATOM 698 C C . ASP A 1 91 ? 15.596 -4.771 -15.070 1.00 68.75 91 ASP A C 1
ATOM 700 O O . ASP A 1 91 ? 16.345 -3.854 -14.716 1.00 68.75 91 ASP A O 1
ATOM 704 N N . LEU A 1 92 ? 14.301 -4.568 -15.312 1.00 79.25 92 LEU A N 1
ATOM 705 C CA . LEU A 1 92 ? 13.638 -3.294 -15.049 1.00 79.25 92 LEU A CA 1
ATOM 706 C C . LEU A 1 92 ? 13.512 -3.083 -13.530 1.00 79.25 92 LEU A C 1
ATOM 708 O O . LEU A 1 92 ? 13.191 -4.036 -12.815 1.00 79.25 92 LEU A O 1
ATOM 712 N N . PRO A 1 93 ? 13.703 -1.850 -13.026 1.00 84.62 93 PRO A N 1
ATOM 713 C CA . PRO A 1 93 ? 13.555 -1.564 -11.607 1.00 84.62 93 PRO A CA 1
ATOM 714 C C . PRO A 1 93 ? 12.133 -1.874 -11.140 1.00 84.62 93 PRO A C 1
ATOM 716 O O . PRO A 1 93 ? 11.148 -1.467 -11.771 1.00 84.62 93 PRO A O 1
ATOM 719 N N . GLU A 1 94 ? 12.046 -2.566 -10.009 1.00 88.44 94 GLU A N 1
ATOM 720 C CA . GLU A 1 94 ? 10.804 -2.886 -9.316 1.00 88.44 94 GLU A CA 1
ATOM 721 C C . GLU A 1 94 ? 10.903 -2.417 -7.864 1.00 88.44 94 GLU A C 1
ATOM 723 O O . GLU A 1 94 ? 11.915 -2.638 -7.201 1.00 88.44 94 GLU A O 1
ATOM 728 N N . ILE A 1 95 ? 9.845 -1.776 -7.374 1.00 89.62 95 ILE A N 1
ATOM 729 C CA . ILE A 1 95 ? 9.640 -1.516 -5.953 1.00 89.62 95 ILE A CA 1
ATOM 730 C C . ILE A 1 95 ? 8.616 -2.510 -5.417 1.00 89.62 95 ILE A C 1
ATOM 732 O O . ILE A 1 95 ? 7.551 -2.709 -6.010 1.00 89.62 95 ILE A O 1
ATOM 736 N N . GLU A 1 96 ? 8.938 -3.112 -4.284 1.00 91.94 96 GLU A N 1
ATOM 737 C CA . GLU A 1 96 ? 8.023 -3.879 -3.459 1.00 91.94 96 GLU A CA 1
ATOM 738 C C . GLU A 1 96 ? 7.808 -3.112 -2.153 1.00 91.94 96 GLU A C 1
ATOM 740 O O . GLU A 1 96 ? 8.764 -2.763 -1.464 1.00 91.94 96 GLU A O 1
ATOM 745 N N . ILE A 1 97 ? 6.553 -2.820 -1.819 1.00 92.31 97 ILE A N 1
ATOM 746 C CA . ILE A 1 97 ? 6.181 -2.140 -0.582 1.00 92.31 97 ILE A CA 1
ATOM 747 C C . ILE A 1 97 ? 5.219 -3.039 0.178 1.00 92.31 97 ILE A C 1
ATOM 749 O O . ILE A 1 97 ? 4.104 -3.294 -0.277 1.00 92.31 97 ILE A O 1
ATOM 753 N N . ARG A 1 98 ? 5.640 -3.514 1.345 1.00 91.31 98 ARG A N 1
ATOM 754 C CA . ARG A 1 98 ? 4.764 -4.188 2.299 1.00 91.31 98 ARG A CA 1
ATOM 755 C C . ARG A 1 98 ? 4.239 -3.155 3.281 1.00 91.31 98 ARG A C 1
ATOM 757 O O . ARG A 1 98 ? 5.031 -2.447 3.890 1.00 91.31 98 ARG A O 1
ATOM 764 N N . LEU A 1 99 ? 2.925 -3.068 3.411 1.00 91.19 99 LEU A N 1
ATOM 765 C CA . LEU A 1 99 ? 2.232 -2.198 4.345 1.00 91.19 99 LEU A CA 1
ATOM 766 C C . LEU A 1 99 ? 1.530 -3.074 5.376 1.00 91.19 99 LEU A C 1
ATOM 768 O O . LEU A 1 99 ? 0.567 -3.765 5.053 1.00 91.19 99 LEU A O 1
ATOM 772 N N . ASP A 1 100 ? 2.055 -3.075 6.590 1.00 90.56 100 ASP A N 1
ATOM 773 C CA . ASP A 1 100 ? 1.490 -3.782 7.728 1.00 90.56 100 ASP A CA 1
ATOM 774 C C . ASP A 1 100 ? 0.577 -2.826 8.487 1.00 90.56 100 ASP A C 1
ATOM 776 O O . ASP A 1 100 ? 0.989 -1.716 8.830 1.00 90.56 100 ASP A O 1
ATOM 780 N N . PHE A 1 101 ? -0.656 -3.246 8.741 1.00 89.31 101 PHE A N 1
ATOM 781 C CA . PHE A 1 101 ? -1.562 -2.517 9.615 1.00 89.31 101 PHE A CA 1
ATOM 782 C C . PHE A 1 101 ? -1.573 -3.163 10.995 1.00 89.31 101 PHE A C 1
ATOM 784 O O . PHE A 1 101 ? -1.380 -4.371 11.121 1.00 89.31 101 PHE A O 1
ATOM 791 N N . GLU A 1 102 ? -1.837 -2.363 12.020 1.00 88.00 102 GLU A N 1
ATOM 792 C CA . GLU A 1 102 ? -2.092 -2.798 13.393 1.00 88.00 102 GLU A CA 1
ATOM 793 C C . GLU A 1 102 ? -3.149 -1.870 14.012 1.00 88.00 102 GLU A C 1
ATOM 795 O O . GLU A 1 102 ? -3.191 -0.692 13.653 1.00 88.00 102 GLU A O 1
ATOM 800 N N . PRO A 1 103 ? -4.023 -2.331 14.927 1.00 84.69 103 PRO A N 1
ATOM 801 C CA . PRO A 1 103 ? -4.839 -1.432 15.729 1.00 84.69 103 PRO A CA 1
ATOM 802 C C . PRO A 1 103 ? -3.946 -0.400 16.406 1.00 84.69 103 PRO A C 1
ATOM 804 O O . PRO A 1 103 ? -2.922 -0.759 16.989 1.00 84.69 103 PRO A O 1
ATOM 807 N N . ALA A 1 104 ? -4.337 0.870 16.364 1.00 78.31 104 ALA A N 1
ATOM 808 C CA . ALA A 1 104 ? -3.710 1.864 17.211 1.00 78.31 104 ALA A CA 1
ATOM 809 C C . ALA A 1 104 ? -3.998 1.449 18.655 1.00 78.31 104 ALA A C 1
ATOM 811 O O . ALA A 1 104 ? -5.135 1.544 19.123 1.00 78.31 104 ALA A O 1
ATOM 812 N N . THR A 1 105 ? -2.990 0.919 19.348 1.00 66.38 105 THR A N 1
ATOM 813 C CA . THR A 1 105 ? -3.094 0.576 20.760 1.00 66.38 105 THR A CA 1
ATOM 814 C C . THR A 1 105 ? -3.397 1.869 21.492 1.00 66.38 105 THR A C 1
ATOM 816 O O . THR A 1 105 ? -2.518 2.691 21.744 1.00 66.38 105 THR A O 1
ATOM 819 N N . THR A 1 106 ? -4.672 2.091 21.798 1.00 57.28 106 THR A N 1
ATOM 820 C CA . THR A 1 106 ? -5.060 3.147 22.714 1.00 57.28 106 THR A CA 1
ATOM 821 C C . THR A 1 106 ? -4.449 2.726 24.039 1.00 57.28 106 THR A C 1
ATOM 823 O O . THR A 1 106 ? -4.939 1.791 24.676 1.00 57.28 106 THR A O 1
ATOM 826 N N . MET A 1 107 ? -3.331 3.341 24.433 1.00 49.22 107 MET A N 1
ATOM 827 C CA . MET A 1 107 ? -2.905 3.273 25.822 1.00 49.22 107 MET A CA 1
ATOM 828 C C . MET A 1 107 ? -4.088 3.809 26.619 1.00 49.22 107 MET A C 1
ATOM 830 O O . MET A 1 107 ? -4.365 5.007 26.595 1.00 49.22 107 MET A O 1
ATOM 834 N N . LYS A 1 108 ? -4.848 2.907 27.251 1.00 45.44 108 LYS A N 1
ATOM 835 C CA . LYS A 1 108 ? -5.779 3.281 28.306 1.00 45.44 108 LYS A CA 1
ATOM 836 C C . LYS A 1 108 ? -4.910 3.932 29.371 1.00 45.44 108 LYS A C 1
ATOM 838 O O . LYS A 1 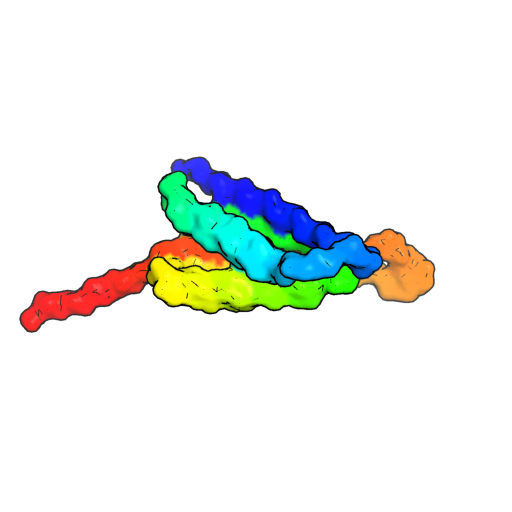108 ? -4.265 3.234 30.146 1.00 45.44 108 LYS A O 1
ATOM 843 N N . ALA A 1 109 ? -4.836 5.259 29.348 1.00 48.84 109 ALA A N 1
ATOM 844 C CA . ALA A 1 109 ? -4.351 6.015 30.481 1.00 48.84 109 ALA A CA 1
ATOM 845 C C . ALA A 1 109 ? -5.215 5.582 31.667 1.00 48.84 109 ALA A C 1
ATOM 847 O O . ALA A 1 109 ? -6.442 5.698 31.623 1.00 48.84 109 ALA A O 1
ATOM 848 N N . CYS A 1 110 ? -4.562 4.959 32.646 1.00 46.16 110 CYS A N 1
ATOM 849 C CA . CYS A 1 110 ? -5.151 4.552 33.905 1.00 46.16 110 CYS A CA 1
ATOM 850 C C . CYS A 1 110 ? -6.005 5.695 34.455 1.00 46.16 110 CYS A C 1
ATOM 852 O O . CYS A 1 110 ? -5.504 6.797 34.669 1.00 46.16 110 CYS A O 1
ATOM 854 N N . GLN A 1 111 ? -7.288 5.421 34.667 1.00 49.28 111 GLN A N 1
ATOM 855 C CA . GLN A 1 111 ? -8.096 6.216 35.577 1.00 49.28 111 GLN A CA 1
ATOM 856 C C . GLN A 1 111 ? -7.530 5.972 36.982 1.00 49.28 111 GLN A C 1
ATOM 858 O O . GLN A 1 111 ? -7.508 4.827 37.437 1.00 49.28 111 GLN A O 1
ATOM 863 N N . LEU A 1 112 ? -7.013 7.032 37.602 1.00 54.84 112 LEU A N 1
ATOM 864 C CA . LEU A 1 112 ? -6.754 7.149 39.036 1.00 54.84 112 LEU A CA 1
ATOM 865 C C . LEU A 1 112 ? -7.734 8.178 39.596 1.00 54.84 112 LEU A C 1
ATOM 867 O O . LEU A 1 112 ? -7.943 9.199 38.899 1.00 54.84 112 LEU A O 1
#